Protein AF-A0A3D4HZ38-F1 (afdb_monomer_lite)

Structure (mmCIF, N/CA/C/O backbone):
data_AF-A0A3D4HZ38-F1
#
_entry.id   AF-A0A3D4HZ38-F1
#
loop_
_a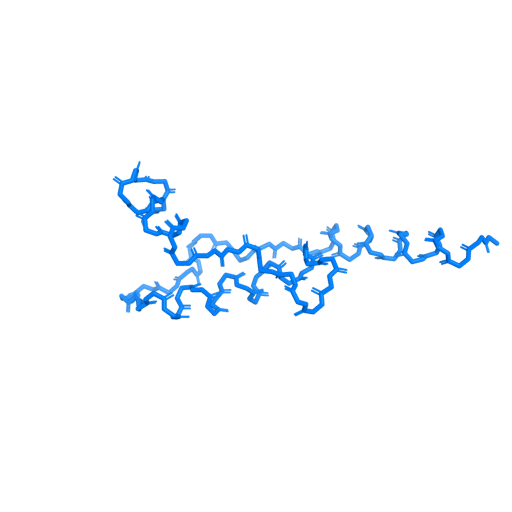tom_site.group_PDB
_atom_site.id
_atom_site.type_symbol
_atom_site.label_atom_id
_atom_site.label_alt_id
_atom_site.label_comp_id
_atom_site.label_asym_id
_atom_site.label_entity_id
_atom_site.label_seq_id
_atom_site.pdbx_PDB_ins_code
_atom_site.Cartn_x
_atom_site.Cartn_y
_atom_site.Cartn_z
_atom_site.occupancy
_atom_site.B_iso_or_equiv
_atom_site.auth_seq_id
_atom_site.auth_comp_id
_atom_site.auth_asym_id
_atom_site.auth_atom_id
_atom_site.pdbx_PDB_model_num
ATOM 1 N N . MET A 1 1 ? -22.964 4.855 22.984 1.00 57.38 1 MET A N 1
ATOM 2 C CA . MET A 1 1 ? -22.054 3.756 22.599 1.00 57.38 1 MET A CA 1
ATOM 3 C C . MET A 1 1 ? -20.641 4.175 22.992 1.00 57.38 1 MET A C 1
ATOM 5 O O . MET A 1 1 ? -20.433 5.359 23.222 1.00 57.38 1 MET A O 1
ATOM 9 N N . SER A 1 2 ? -19.726 3.234 23.239 1.00 81.44 2 SER A N 1
ATOM 10 C CA . SER A 1 2 ? -18.334 3.567 23.596 1.00 81.44 2 SER A CA 1
ATOM 11 C C . SER A 1 2 ? -17.644 4.199 22.386 1.00 81.44 2 SER A C 1
ATOM 13 O O . SER A 1 2 ? -17.813 3.675 21.291 1.00 81.44 2 SER A O 1
ATOM 15 N N . ALA A 1 3 ? -16.846 5.256 22.571 1.00 87.19 3 ALA A N 1
ATOM 16 C CA . ALA A 1 3 ? -16.116 5.925 21.486 1.00 87.19 3 ALA A CA 1
ATOM 17 C C . ALA A 1 3 ? -15.322 4.942 20.598 1.00 87.19 3 ALA A C 1
ATOM 19 O O . ALA A 1 3 ? -15.259 5.108 19.386 1.00 87.19 3 ALA A O 1
ATOM 20 N N . ALA A 1 4 ? -14.797 3.860 21.185 1.00 87.25 4 ALA A N 1
ATOM 21 C CA . ALA A 1 4 ? -14.102 2.807 20.446 1.00 87.25 4 ALA A CA 1
ATOM 22 C C . ALA A 1 4 ? -15.010 2.045 19.460 1.00 87.25 4 ALA A C 1
ATOM 24 O O . ALA A 1 4 ? -14.572 1.674 18.375 1.00 87.25 4 ALA A O 1
ATOM 25 N N . GLN A 1 5 ? -16.277 1.816 19.819 1.00 90.81 5 GLN A N 1
ATOM 26 C CA . GLN A 1 5 ? -17.242 1.137 18.951 1.00 90.81 5 GLN A CA 1
ATOM 27 C C . GLN A 1 5 ? -17.573 1.991 17.725 1.00 90.81 5 GLN A C 1
ATOM 29 O O . GLN A 1 5 ? -17.694 1.460 16.619 1.00 90.81 5 GLN A O 1
ATOM 34 N N . ASP A 1 6 ? -17.694 3.302 17.923 1.00 91.38 6 ASP A N 1
ATOM 35 C CA . ASP A 1 6 ? -17.997 4.245 16.852 1.00 91.38 6 ASP A CA 1
ATOM 36 C C . ASP A 1 6 ? -16.815 4.323 15.869 1.00 91.38 6 ASP A C 1
ATOM 38 O O . ASP A 1 6 ? -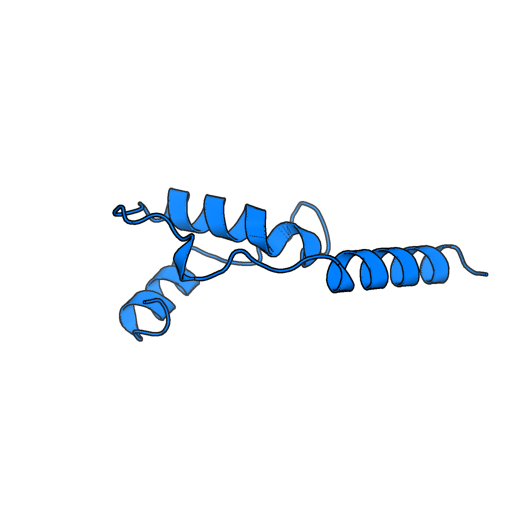17.017 4.157 14.667 1.00 91.38 6 ASP A O 1
ATOM 42 N N . SER A 1 7 ? -15.573 4.402 16.372 1.00 88.38 7 SER A N 1
ATOM 43 C CA . SER A 1 7 ? -14.358 4.375 15.539 1.00 88.38 7 SER A CA 1
ATOM 44 C C . SER A 1 7 ? -14.206 3.086 14.725 1.00 88.38 7 SER A C 1
ATOM 46 O O . SER A 1 7 ? -13.873 3.141 13.543 1.00 88.38 7 SER A O 1
ATOM 48 N N . ILE A 1 8 ? -14.474 1.915 15.320 1.00 90.00 8 ILE A N 1
ATOM 49 C CA . ILE A 1 8 ? -14.410 0.631 14.597 1.00 90.00 8 ILE A CA 1
ATOM 50 C C . ILE A 1 8 ? -15.474 0.575 13.496 1.00 90.00 8 ILE A C 1
ATOM 52 O O . ILE A 1 8 ? -15.211 0.073 12.404 1.00 90.00 8 ILE A O 1
ATOM 56 N N . THR A 1 9 ? -16.672 1.093 13.770 1.00 92.12 9 THR A N 1
ATOM 57 C CA . THR A 1 9 ? -17.777 1.103 12.803 1.00 92.12 9 THR A CA 1
ATOM 58 C C . THR A 1 9 ? -17.471 2.029 11.625 1.00 92.12 9 THR A C 1
ATOM 60 O O . THR A 1 9 ? -17.715 1.662 10.475 1.00 92.12 9 THR A O 1
ATOM 63 N N . GLU A 1 10 ? -16.893 3.200 11.894 1.00 90.12 10 GLU A N 1
ATOM 64 C CA . GLU A 1 10 ? -16.447 4.147 10.870 1.00 90.12 10 GLU A CA 1
ATOM 65 C C . GLU A 1 10 ? -15.313 3.570 10.011 1.00 90.12 10 GLU A C 1
ATOM 67 O O . GLU A 1 10 ? -15.403 3.575 8.783 1.00 90.12 10 GLU A O 1
ATOM 72 N N . TRP A 1 11 ? -14.298 2.971 10.637 1.00 89.06 11 TRP A N 1
ATOM 73 C CA . TRP A 1 11 ? -13.215 2.289 9.926 1.00 89.06 11 TRP A CA 1
ATOM 74 C C . TRP A 1 11 ? -13.728 1.147 9.035 1.00 89.06 11 TRP A C 1
ATOM 76 O O . TRP A 1 11 ? -13.375 1.069 7.857 1.00 89.06 11 TRP A O 1
ATOM 86 N N . ALA A 1 12 ? -14.624 0.299 9.553 1.00 89.06 12 ALA A N 1
ATOM 87 C CA . ALA A 1 12 ? -15.211 -0.802 8.790 1.00 89.06 12 ALA A CA 1
ATOM 88 C C . ALA A 1 12 ? -16.020 -0.310 7.578 1.00 89.06 12 ALA A C 1
ATOM 90 O O . ALA A 1 12 ? -16.002 -0.943 6.519 1.00 89.06 12 ALA A O 1
ATOM 91 N N . LYS A 1 13 ? -16.711 0.829 7.713 1.00 90.50 13 LYS A N 1
ATOM 92 C CA . LYS A 1 13 ? -17.411 1.474 6.600 1.00 90.50 13 LYS A CA 1
ATOM 93 C C . LYS A 1 13 ? -16.424 1.958 5.532 1.00 90.50 13 LYS A C 1
ATOM 95 O O . LYS A 1 13 ? -16.618 1.636 4.362 1.00 90.50 13 LYS A O 1
ATOM 100 N N . ASN A 1 14 ? -15.355 2.647 5.932 1.00 88.06 14 ASN A N 1
ATOM 101 C CA . ASN A 1 14 ? -14.340 3.169 5.011 1.00 88.06 14 ASN A CA 1
ATOM 102 C C . ASN A 1 14 ? -13.643 2.053 4.215 1.00 88.06 14 ASN A C 1
ATOM 104 O O . ASN A 1 14 ? -13.438 2.193 3.013 1.00 88.06 14 ASN A O 1
ATOM 108 N N . ILE A 1 15 ? -13.345 0.913 4.849 1.00 87.44 15 ILE A N 1
ATOM 109 C CA . ILE A 1 15 ? -12.785 -0.252 4.145 1.00 87.44 15 ILE A CA 1
ATOM 110 C C . ILE A 1 15 ? -13.765 -0.819 3.125 1.00 87.44 15 ILE A C 1
ATOM 112 O O . ILE A 1 15 ? -13.358 -1.182 2.028 1.00 87.44 15 ILE A O 1
ATOM 116 N N . LYS A 1 16 ? -15.054 -0.902 3.464 1.00 86.38 16 LYS A N 1
ATOM 117 C CA . LYS A 1 16 ? -16.066 -1.456 2.558 1.00 86.38 16 LYS A CA 1
ATOM 118 C C . LYS A 1 16 ? -16.264 -0.600 1.304 1.00 86.38 16 LYS A C 1
ATOM 120 O O . LYS A 1 16 ? -16.627 -1.132 0.260 1.00 86.38 16 LYS A O 1
ATOM 125 N N . GLU A 1 17 ? -16.079 0.710 1.423 1.00 85.31 17 GLU A N 1
ATOM 126 C CA . GLU A 1 17 ? -16.207 1.660 0.312 1.00 85.31 17 GLU A CA 1
ATOM 127 C C . GLU A 1 17 ? -14.915 1.787 -0.509 1.00 85.31 17 GLU A C 1
ATOM 129 O O . GLU A 1 17 ? -14.960 2.205 -1.667 1.00 85.31 17 GLU A O 1
ATOM 134 N N . SER A 1 18 ? -13.772 1.399 0.056 1.00 80.19 18 SER A N 1
ATOM 135 C CA . SER A 1 18 ? -12.490 1.441 -0.633 1.00 80.19 18 SER A CA 1
ATOM 136 C C . SER A 1 18 ? -12.215 0.161 -1.408 1.00 80.19 18 SER A C 1
ATOM 138 O O . SER A 1 18 ? -12.023 -0.904 -0.827 1.00 80.19 18 SER A O 1
ATOM 140 N N . ASN A 1 19 ? -12.057 0.298 -2.721 1.00 79.12 19 ASN A N 1
ATOM 141 C CA . ASN A 1 19 ? -11.442 -0.732 -3.546 1.00 79.12 19 ASN A CA 1
ATOM 142 C C . ASN A 1 19 ? -10.005 -0.331 -3.899 1.00 79.12 19 ASN A C 1
ATOM 144 O O . ASN A 1 19 ? -9.779 0.822 -4.281 1.00 79.12 19 ASN A O 1
ATOM 148 N N . PRO A 1 20 ? -9.041 -1.268 -3.834 1.00 77.19 20 PRO A N 1
ATOM 149 C CA . PRO A 1 20 ? -7.738 -1.043 -4.438 1.00 77.19 20 PRO A CA 1
ATOM 150 C C . PRO A 1 20 ? -7.893 -0.797 -5.942 1.00 77.19 20 PRO A C 1
ATOM 152 O O . PRO A 1 20 ? -8.865 -1.225 -6.570 1.00 77.19 20 PRO A O 1
ATOM 155 N N . VAL A 1 21 ? -6.924 -0.095 -6.525 1.00 82.81 21 VAL A N 1
ATOM 156 C CA . VAL A 1 21 ? -6.897 0.132 -7.971 1.00 82.81 21 VAL A CA 1
ATOM 157 C C . VAL A 1 21 ? -6.857 -1.202 -8.723 1.00 82.81 21 VAL A C 1
ATOM 159 O O . VAL A 1 21 ? -6.072 -2.091 -8.405 1.00 82.81 21 VAL A O 1
ATOM 162 N N . GLU A 1 22 ? -7.711 -1.315 -9.740 1.00 84.31 22 GLU A N 1
ATOM 163 C CA . GLU A 1 22 ? -7.751 -2.459 -10.652 1.00 84.31 22 GLU A CA 1
ATOM 164 C C . GLU A 1 22 ? -6.384 -2.711 -11.310 1.00 84.31 22 GLU A C 1
ATOM 166 O O . GLU A 1 22 ? -5.691 -1.770 -11.701 1.00 84.31 22 GLU A O 1
ATOM 171 N N . TRP A 1 23 ? -6.019 -3.981 -11.513 1.00 82.06 23 TRP A N 1
ATOM 172 C CA . TRP A 1 23 ? -4.714 -4.369 -12.075 1.00 82.06 23 TRP A CA 1
ATOM 173 C C . TRP A 1 23 ? -4.410 -3.729 -13.436 1.00 82.06 23 TRP A C 1
ATOM 175 O O . TRP A 1 23 ? -3.274 -3.362 -13.714 1.00 82.06 23 TRP A O 1
ATOM 185 N N . ASN A 1 24 ? -5.429 -3.535 -14.273 1.00 84.19 24 ASN A N 1
ATOM 186 C CA . ASN A 1 24 ? -5.300 -2.900 -15.590 1.00 84.19 24 ASN A CA 1
ATOM 187 C C . ASN A 1 24 ? -5.063 -1.379 -15.5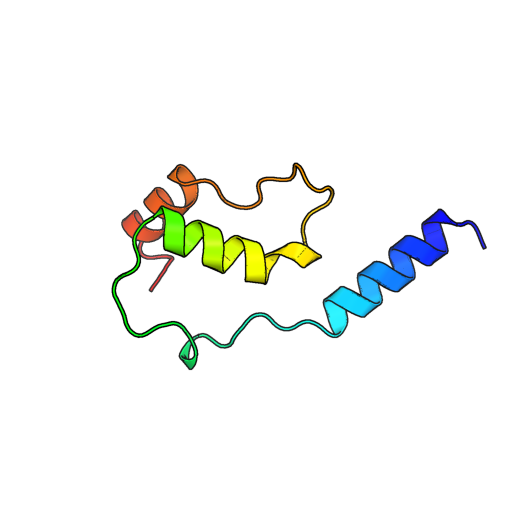41 1.00 84.19 24 ASN A C 1
ATOM 189 O O . ASN A 1 24 ? -4.867 -0.757 -16.580 1.00 84.19 24 ASN A O 1
ATOM 193 N N . ARG A 1 25 ? -5.139 -0.767 -14.357 1.00 85.50 25 ARG A N 1
ATOM 194 C CA . ARG A 1 25 ? -4.832 0.647 -14.115 1.00 85.50 25 ARG A CA 1
ATOM 195 C C . ARG A 1 25 ? -3.464 0.836 -13.468 1.00 85.50 25 ARG A C 1
ATOM 197 O O . ARG A 1 25 ? -3.102 1.971 -13.145 1.00 85.50 25 ARG A O 1
ATOM 204 N N . LEU A 1 26 ? -2.723 -0.250 -13.246 1.00 83.81 26 LEU A N 1
ATOM 205 C CA . LEU A 1 26 ? -1.339 -0.154 -12.818 1.00 83.81 26 LEU A CA 1
ATOM 206 C C . LEU A 1 26 ? -0.492 0.532 -13.902 1.00 83.81 26 LEU A C 1
ATOM 208 O O . LEU A 1 26 ? -0.802 0.419 -15.088 1.00 83.81 26 LEU A O 1
ATOM 212 N N . PRO A 1 27 ? 0.568 1.261 -13.517 1.00 83.62 27 PRO A N 1
ATOM 213 C CA . PRO A 1 27 ? 1.431 1.924 -14.484 1.00 83.62 27 PRO A CA 1
ATOM 214 C C . PRO A 1 27 ? 2.101 0.913 -15.423 1.00 83.62 27 PRO A C 1
ATOM 216 O O . PRO A 1 27 ? 2.757 -0.015 -14.961 1.00 83.62 27 PRO A O 1
ATOM 219 N N . GLU A 1 28 ? 2.026 1.141 -16.735 1.00 83.06 28 GLU A N 1
ATOM 220 C CA . GLU A 1 28 ? 2.741 0.350 -17.754 1.00 83.06 28 GLU A CA 1
ATOM 221 C C . GLU A 1 28 ? 4.203 0.816 -17.924 1.00 83.06 28 GLU A C 1
ATOM 223 O O . GLU A 1 28 ? 4.724 0.948 -19.032 1.00 83.06 28 GLU A O 1
ATOM 228 N N . ILE A 1 29 ? 4.872 1.137 -16.815 1.00 84.94 29 ILE A N 1
ATOM 229 C CA . ILE A 1 29 ? 6.270 1.577 -16.791 1.00 84.94 29 ILE A CA 1
ATOM 230 C C . ILE A 1 29 ? 7.040 0.804 -15.729 1.00 84.94 29 ILE A C 1
ATOM 232 O O . ILE A 1 29 ? 6.489 0.415 -14.701 1.00 84.94 29 ILE A O 1
ATOM 236 N N . TYR A 1 30 ? 8.342 0.631 -15.949 1.00 81.56 30 TYR A N 1
ATOM 237 C CA . TYR A 1 30 ? 9.215 0.080 -14.922 1.00 81.56 30 TYR A CA 1
ATOM 238 C C . TYR A 1 30 ? 9.286 1.037 -13.735 1.00 81.56 30 TYR A C 1
ATOM 240 O O . TYR A 1 30 ? 9.674 2.198 -13.885 1.00 81.56 30 TYR A O 1
ATOM 248 N N . LEU A 1 31 ? 8.921 0.529 -12.562 1.00 84.25 31 LEU A N 1
ATOM 249 C CA . LEU A 1 31 ? 9.032 1.249 -11.305 1.00 84.25 31 LEU A CA 1
ATOM 250 C C . LEU A 1 31 ? 10.268 0.782 -10.539 1.00 84.25 31 LEU A C 1
ATOM 252 O O . LEU A 1 31 ? 10.573 -0.409 -10.472 1.00 84.25 31 LEU A O 1
ATOM 256 N N . TYR A 1 32 ? 10.957 1.730 -9.917 1.00 88.69 32 TYR A N 1
ATOM 257 C CA . TYR A 1 32 ? 11.970 1.426 -8.916 1.00 88.69 32 TYR A CA 1
ATOM 258 C C . TYR A 1 32 ? 11.319 0.942 -7.611 1.00 88.69 32 TYR A C 1
ATOM 260 O O . TYR A 1 32 ? 10.137 1.167 -7.350 1.00 88.69 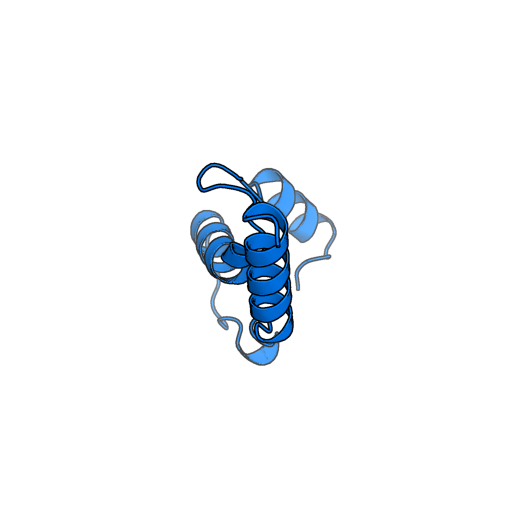32 TYR A O 1
ATOM 268 N N . MET A 1 33 ? 12.102 0.269 -6.765 1.00 87.62 33 MET A N 1
ATOM 269 C CA . MET A 1 33 ? 11.634 -0.320 -5.502 1.00 87.62 33 MET A CA 1
ATOM 270 C C . MET A 1 33 ? 10.907 0.688 -4.597 1.00 87.62 33 MET A C 1
ATOM 272 O O . MET A 1 33 ? 9.850 0.399 -4.045 1.00 87.62 33 MET A O 1
ATOM 276 N N . ASP A 1 34 ? 11.466 1.886 -4.458 1.00 89.69 34 ASP A N 1
ATOM 277 C CA . ASP A 1 34 ? 10.897 2.991 -3.686 1.00 89.69 34 ASP A CA 1
ATOM 278 C C . ASP A 1 34 ? 9.569 3.491 -4.273 1.00 89.69 34 ASP A C 1
ATOM 280 O O . ASP A 1 34 ? 8.645 3.821 -3.527 1.00 89.69 34 ASP A O 1
ATOM 284 N N . GLN A 1 35 ? 9.434 3.486 -5.600 1.00 90.06 35 GLN A N 1
ATOM 285 C CA . GLN A 1 35 ? 8.200 3.846 -6.295 1.00 90.06 35 GLN A CA 1
ATOM 286 C C . GLN A 1 35 ? 7.108 2.793 -6.089 1.00 90.06 35 GLN A C 1
ATOM 288 O O . GLN A 1 35 ? 5.964 3.161 -5.827 1.00 90.06 35 GLN A O 1
ATOM 293 N N . VAL A 1 36 ? 7.457 1.501 -6.135 1.00 87.69 36 VAL A N 1
ATOM 294 C CA . VAL A 1 36 ? 6.528 0.403 -5.818 1.00 87.69 36 VAL A CA 1
ATOM 295 C C . VAL A 1 36 ? 6.039 0.523 -4.377 1.00 87.69 36 VAL A C 1
ATOM 297 O O . VAL A 1 36 ? 4.835 0.500 -4.136 1.00 87.69 36 VAL A O 1
ATOM 300 N N . LEU A 1 37 ? 6.946 0.728 -3.420 1.00 89.38 37 LEU A N 1
ATOM 301 C CA . LEU A 1 37 ? 6.582 0.904 -2.011 1.00 89.38 37 LEU A CA 1
ATOM 302 C C . LEU A 1 37 ? 5.694 2.130 -1.802 1.00 89.38 37 LEU A C 1
ATOM 304 O O . LEU A 1 37 ? 4.659 2.042 -1.148 1.00 89.38 37 LEU A O 1
ATOM 308 N N . THR A 1 38 ? 6.051 3.261 -2.411 1.00 89.25 38 THR A N 1
ATOM 309 C CA . THR A 1 38 ? 5.254 4.493 -2.337 1.00 89.25 38 THR A CA 1
ATOM 310 C C . THR A 1 38 ? 3.860 4.292 -2.925 1.00 89.25 38 THR A C 1
ATOM 312 O O . THR A 1 38 ? 2.876 4.771 -2.360 1.00 89.25 38 THR A O 1
ATOM 315 N N . TYR A 1 39 ? 3.757 3.596 -4.058 1.00 88.75 39 TYR A N 1
ATOM 316 C CA . TYR A 1 39 ? 2.481 3.300 -4.695 1.00 88.75 39 TYR A CA 1
ATOM 317 C C . TYR A 1 39 ? 1.617 2.398 -3.810 1.00 88.75 39 TYR A C 1
ATOM 319 O O . TYR A 1 39 ? 0.472 2.739 -3.521 1.00 88.75 39 TYR A O 1
ATOM 327 N N . MET A 1 40 ? 2.177 1.287 -3.329 1.00 87.38 40 MET A N 1
ATOM 328 C CA . MET A 1 40 ? 1.440 0.324 -2.515 1.00 87.38 40 MET A CA 1
ATOM 329 C C . MET A 1 40 ? 1.035 0.896 -1.155 1.00 87.38 40 MET A C 1
ATOM 331 O O . MET A 1 40 ? -0.091 0.663 -0.732 1.00 87.38 40 MET A O 1
ATOM 335 N N . ASN A 1 41 ? 1.874 1.710 -0.507 1.00 87.94 41 ASN A N 1
ATOM 336 C CA . ASN A 1 41 ? 1.502 2.378 0.746 1.00 87.94 41 ASN A CA 1
ATOM 337 C C . ASN A 1 41 ? 0.293 3.305 0.553 1.00 87.94 41 ASN A C 1
ATOM 339 O O . ASN A 1 41 ? -0.628 3.290 1.359 1.00 87.94 41 ASN A O 1
ATOM 343 N N . LYS A 1 42 ? 0.220 4.043 -0.564 1.00 86.38 42 LYS A N 1
ATOM 344 C CA . LYS A 1 42 ? -0.963 4.867 -0.873 1.00 86.38 42 LYS A CA 1
ATOM 345 C C . LYS A 1 42 ? -2.228 4.030 -1.064 1.00 86.38 42 LYS A C 1
ATOM 347 O O . LYS A 1 42 ? -3.293 4.448 -0.628 1.00 86.38 42 LYS A O 1
ATOM 352 N N . GLN A 1 43 ? -2.115 2.874 -1.719 1.00 85.62 43 GLN A N 1
ATOM 353 C CA . GLN A 1 43 ? -3.247 1.964 -1.932 1.00 85.62 43 GLN A CA 1
ATOM 354 C C . GLN A 1 43 ? -3.698 1.286 -0.634 1.00 85.62 43 GLN A C 1
ATOM 356 O O . GLN A 1 43 ? -4.883 1.021 -0.452 1.00 85.62 43 GLN A O 1
ATOM 361 N N . LEU A 1 44 ? -2.755 0.988 0.261 1.00 86.12 44 LEU A N 1
ATOM 362 C CA . LEU A 1 44 ? -2.994 0.193 1.460 1.00 86.12 44 LEU A CA 1
ATOM 363 C C . LEU A 1 44 ? -3.169 1.024 2.736 1.00 86.12 44 LEU A C 1
ATOM 365 O O . LEU A 1 44 ? -3.391 0.441 3.792 1.00 86.12 44 LEU A O 1
ATOM 369 N N . HIS A 1 45 ? -3.125 2.354 2.650 1.00 84.62 45 HIS A N 1
ATOM 370 C CA . HIS A 1 45 ? -3.187 3.259 3.802 1.00 84.62 45 HIS A CA 1
ATOM 371 C C . HIS A 1 45 ? -4.361 2.971 4.758 1.00 84.62 45 HIS A C 1
ATOM 373 O O . HIS A 1 45 ? -4.218 3.046 5.971 1.00 84.62 45 HIS A O 1
ATOM 379 N N . LEU A 1 46 ? -5.518 2.544 4.241 1.00 84.75 46 LEU A N 1
ATOM 380 C CA . LEU A 1 46 ? -6.690 2.202 5.066 1.00 84.75 46 LEU A CA 1
ATOM 381 C C . LEU A 1 46 ? -6.512 0.951 5.946 1.00 84.75 46 LEU A C 1
ATOM 383 O O . LEU A 1 46 ? -7.301 0.722 6.866 1.00 84.75 46 LEU A O 1
ATOM 387 N N . PHE A 1 47 ? -5.500 0.135 5.657 1.00 84.94 47 PHE A N 1
ATOM 388 C CA . PHE A 1 47 ? -5.140 -1.054 6.427 1.00 84.94 47 PHE A CA 1
ATOM 389 C C . PHE A 1 47 ? -4.037 -0.777 7.459 1.00 84.94 47 PHE A C 1
ATOM 391 O O . PHE A 1 47 ? -3.682 -1.678 8.224 1.00 84.94 47 PHE A O 1
ATOM 398 N N . GLU A 1 48 ? -3.497 0.443 7.503 1.00 85.50 48 GLU A N 1
ATOM 399 C CA . GLU A 1 48 ? -2.543 0.862 8.526 1.00 85.50 48 GLU A CA 1
ATOM 400 C C . GLU A 1 48 ? -3.263 1.001 9.873 1.00 85.50 48 GLU A C 1
ATOM 402 O O . GLU A 1 48 ? -4.389 1.494 9.959 1.00 85.50 48 GLU A O 1
ATOM 407 N N . ARG A 1 49 ? -2.629 0.520 10.948 1.00 79.12 49 ARG A N 1
ATOM 408 C CA . ARG A 1 49 ? -3.170 0.662 12.310 1.00 79.12 49 ARG A CA 1
ATOM 409 C C . ARG A 1 49 ? -2.801 2.005 12.930 1.00 79.12 49 ARG A C 1
ATOM 411 O O . ARG A 1 49 ? -3.550 2.521 13.754 1.00 79.12 49 ARG A O 1
ATOM 418 N N . ASP A 1 50 ? -1.649 2.534 12.540 1.00 80.88 50 ASP A N 1
ATOM 4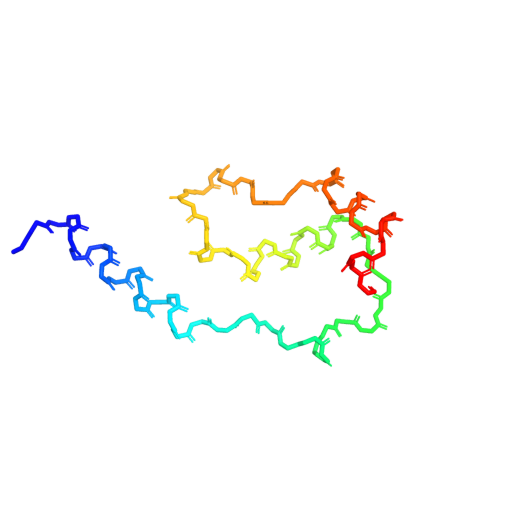19 C CA . ASP A 1 50 ? -1.098 3.821 12.939 1.00 80.88 50 ASP A CA 1
ATOM 420 C C . ASP A 1 50 ? -0.149 4.347 11.845 1.00 80.88 50 ASP A C 1
ATOM 422 O O . ASP A 1 50 ? 0.253 3.600 10.952 1.00 80.88 50 ASP A O 1
ATOM 426 N N . GLU A 1 51 ? 0.244 5.621 11.936 1.00 74.38 51 GLU A N 1
ATOM 427 C CA . GLU A 1 51 ? 1.132 6.290 10.965 1.00 74.38 51 GLU A CA 1
ATOM 428 C C . GLU A 1 51 ? 2.540 5.668 10.866 1.00 74.38 51 GLU A C 1
ATOM 430 O O . GLU A 1 51 ? 3.282 5.954 9.929 1.00 74.38 51 GLU A O 1
ATOM 435 N N . ASN A 1 52 ? 2.928 4.818 11.823 1.00 76.19 52 ASN A N 1
ATOM 436 C CA . ASN A 1 52 ? 4.226 4.144 11.841 1.00 76.19 52 ASN A CA 1
ATOM 437 C C . ASN A 1 52 ? 4.145 2.706 11.302 1.00 76.19 52 ASN A C 1
ATOM 439 O O . ASN A 1 52 ? 5.154 1.993 11.271 1.00 76.19 52 ASN A O 1
ATOM 443 N N . THR A 1 53 ? 2.959 2.254 10.894 1.00 80.38 53 THR A N 1
ATOM 444 C CA . THR A 1 53 ? 2.740 0.886 10.437 1.00 80.38 53 THR A CA 1
ATOM 445 C C . THR A 1 53 ? 3.339 0.703 9.046 1.00 80.38 53 THR A C 1
ATOM 447 O O . THR A 1 53 ? 2.796 1.150 8.044 1.00 80.38 53 THR A O 1
ATOM 450 N N . CYS A 1 54 ? 4.452 -0.023 8.962 1.00 81.19 54 CYS A N 1
ATOM 451 C CA . CYS A 1 54 ? 5.013 -0.446 7.682 1.00 81.19 54 CYS A CA 1
ATOM 452 C C . CYS A 1 54 ? 4.305 -1.723 7.197 1.00 81.19 54 CYS A C 1
ATOM 454 O O . CYS A 1 54 ? 4.601 -2.818 7.675 1.00 81.19 54 CYS A O 1
ATOM 456 N N . LEU A 1 55 ? 3.363 -1.588 6.256 1.00 86.00 55 LEU A N 1
ATOM 457 C CA . LEU A 1 55 ? 2.614 -2.727 5.701 1.00 86.00 55 LEU A CA 1
ATOM 458 C C . LEU A 1 55 ? 3.439 -3.581 4.732 1.00 86.00 55 LEU A C 1
ATOM 460 O O . LEU A 1 55 ? 3.259 -4.797 4.662 1.00 86.00 55 LEU A O 1
ATOM 464 N N . LEU A 1 56 ? 4.344 -2.953 3.981 1.00 88.62 56 LEU A N 1
ATOM 465 C CA . LEU A 1 56 ? 5.212 -3.615 3.013 1.00 88.62 56 LEU A CA 1
ATOM 466 C C . LEU A 1 56 ? 6.646 -3.125 3.168 1.00 88.62 56 LEU A C 1
ATOM 468 O O . LEU A 1 56 ? 6.913 -1.927 3.199 1.00 88.62 56 LEU A O 1
ATOM 472 N N . SER A 1 57 ? 7.579 -4.074 3.207 1.00 90.56 57 SER A N 1
ATOM 473 C CA . SER A 1 57 ? 9.014 -3.791 3.212 1.00 90.56 57 SER A CA 1
ATOM 474 C C . SER A 1 57 ? 9.644 -4.088 1.854 1.00 90.56 57 SER A C 1
ATOM 476 O O . SER A 1 57 ? 9.165 -4.938 1.100 1.00 90.56 57 SER A O 1
ATOM 478 N N . SER A 1 58 ? 10.791 -3.468 1.568 1.00 90.25 58 SER A N 1
ATOM 479 C CA . SER A 1 58 ? 11.560 -3.738 0.345 1.00 90.25 58 SER A CA 1
ATOM 480 C C . SER A 1 58 ? 11.930 -5.219 0.202 1.00 90.25 58 SER A C 1
ATOM 482 O O . SER A 1 58 ? 11.970 -5.750 -0.904 1.00 90.25 58 SER A O 1
ATOM 484 N N . SER A 1 59 ? 12.177 -5.919 1.318 1.00 92.31 59 SER A N 1
ATOM 485 C CA . SER A 1 59 ? 12.461 -7.358 1.296 1.00 92.31 59 SER A CA 1
ATOM 486 C C . SER A 1 59 ? 11.252 -8.185 0.864 1.00 92.31 59 SER A C 1
ATOM 488 O O . SER A 1 59 ? 11.425 -9.165 0.147 1.00 92.31 59 SER A O 1
ATOM 490 N N . MET A 1 60 ? 10.040 -7.810 1.283 1.00 91.38 60 MET A N 1
ATOM 491 C CA . MET A 1 60 ? 8.818 -8.514 0.883 1.00 91.38 60 MET A CA 1
ATOM 492 C C . MET A 1 60 ? 8.568 -8.350 -0.611 1.00 91.38 60 MET A C 1
ATOM 494 O O . MET A 1 60 ? 8.362 -9.346 -1.293 1.00 91.38 60 MET A O 1
ATOM 498 N N . ILE A 1 61 ? 8.690 -7.123 -1.130 1.00 88.75 61 ILE A N 1
ATOM 499 C CA . ILE A 1 61 ? 8.573 -6.860 -2.570 1.00 88.75 61 ILE A CA 1
ATOM 500 C C . ILE A 1 61 ? 9.600 -7.680 -3.355 1.00 88.75 61 ILE A C 1
ATOM 502 O O . ILE A 1 61 ? 9.242 -8.360 -4.312 1.00 88.75 61 ILE A O 1
ATOM 506 N N . ASN A 1 62 ? 10.859 -7.695 -2.910 1.00 88.44 62 ASN A N 1
ATOM 507 C CA . ASN A 1 62 ? 11.898 -8.517 -3.532 1.00 88.44 62 ASN A CA 1
ATOM 508 C C . ASN A 1 62 ? 11.538 -10.007 -3.562 1.00 88.44 62 ASN A C 1
ATOM 510 O O . ASN A 1 62 ? 11.774 -10.663 -4.574 1.00 88.44 62 ASN A O 1
ATOM 514 N N . ASN A 1 63 ? 10.995 -10.545 -2.470 1.00 92.12 63 ASN A N 1
ATOM 515 C CA . ASN A 1 63 ? 10.585 -11.945 -2.409 1.00 92.12 63 ASN A CA 1
ATOM 516 C C . ASN A 1 63 ? 9.405 -12.212 -3.352 1.00 92.12 63 ASN A C 1
ATOM 518 O O . ASN A 1 63 ? 9.452 -13.168 -4.113 1.00 92.12 63 ASN A O 1
ATOM 522 N N . TYR A 1 64 ? 8.406 -11.329 -3.396 1.00 88.94 64 TYR A N 1
ATOM 523 C CA . TYR A 1 64 ? 7.259 -11.494 -4.288 1.00 88.94 64 TYR A CA 1
ATOM 524 C C . TYR A 1 64 ? 7.619 -11.422 -5.772 1.00 88.94 64 TYR A C 1
ATOM 526 O O . TYR A 1 64 ? 7.056 -12.174 -6.560 1.00 88.94 64 TYR A O 1
ATOM 534 N N . VAL A 1 65 ? 8.568 -10.562 -6.155 1.00 85.00 65 VAL A N 1
ATOM 535 C CA . VAL A 1 65 ? 9.085 -10.514 -7.532 1.00 85.00 65 VAL A CA 1
ATOM 536 C C . VAL A 1 65 ? 9.862 -11.790 -7.861 1.00 85.00 65 VAL A C 1
ATOM 538 O O . VAL A 1 65 ? 9.661 -12.374 -8.921 1.00 85.00 65 VAL A O 1
ATOM 541 N N . LYS A 1 66 ? 10.727 -12.258 -6.951 1.00 87.31 66 LYS A N 1
ATOM 542 C CA . LYS A 1 66 ? 11.493 -13.503 -7.143 1.00 87.31 66 LYS A CA 1
ATOM 543 C C . LYS A 1 66 ? 10.594 -14.734 -7.258 1.00 87.31 66 LYS A C 1
ATOM 545 O O . LYS A 1 66 ? 10.889 -15.611 -8.064 1.00 87.31 66 LYS A O 1
ATOM 550 N N . ASP A 1 67 ? 9.514 -14.768 -6.486 1.00 91.38 67 ASP A N 1
ATOM 551 C CA . ASP A 1 67 ? 8.563 -15.879 -6.442 1.00 91.38 67 ASP A CA 1
ATOM 552 C C . ASP A 1 67 ? 7.463 -15.762 -7.518 1.00 91.38 67 ASP A C 1
ATOM 554 O O . ASP A 1 67 ? 6.591 -16.626 -7.600 1.00 91.38 67 ASP A O 1
ATOM 558 N N . GLY A 1 68 ? 7.484 -14.708 -8.347 1.00 83.00 68 GLY A N 1
ATOM 559 C CA . GLY A 1 68 ? 6.508 -14.483 -9.421 1.00 83.00 68 GLY A CA 1
ATOM 560 C C . GLY A 1 68 ? 5.082 -14.199 -8.932 1.00 83.00 68 GLY A C 1
ATOM 561 O O . GLY A 1 68 ? 4.120 -14.449 -9.653 1.00 83.00 68 GLY A O 1
ATOM 562 N N . VAL A 1 69 ? 4.934 -13.722 -7.692 1.00 82.81 69 VAL A N 1
ATOM 563 C CA . VAL A 1 69 ? 3.641 -13.392 -7.065 1.00 82.81 69 VAL A CA 1
ATOM 564 C C . VAL A 1 69 ? 3.147 -12.013 -7.502 1.00 82.81 69 VAL A C 1
ATOM 566 O O . VAL A 1 69 ? 1.941 -11.780 -7.568 1.00 82.81 69 VAL A O 1
ATOM 569 N N . LEU A 1 70 ? 4.075 -11.099 -7.793 1.00 72.69 70 LEU A N 1
ATOM 570 C CA . LEU A 1 70 ? 3.762 -9.827 -8.435 1.00 72.69 70 LEU A CA 1
ATOM 571 C C . LEU A 1 70 ? 3.958 -9.975 -9.955 1.00 72.69 70 LEU A C 1
ATOM 573 O O . LEU A 1 70 ? 5.008 -10.491 -10.350 1.00 72.69 70 LEU A O 1
ATOM 577 N N . PRO A 1 71 ? 2.959 -9.582 -10.771 1.00 65.81 71 PRO A N 1
ATOM 578 C CA . PRO A 1 71 ? 3.022 -9.664 -12.230 1.00 65.81 71 PRO A CA 1
ATOM 579 C C . PRO A 1 71 ? 4.044 -8.700 -12.845 1.00 65.81 71 PRO A C 1
ATOM 581 O O . PRO A 1 71 ? 4.379 -7.679 -12.197 1.00 65.81 71 PRO A O 1
#

Sequence (71 aa):
MSAAQDSITEWAKNIKESNPVEWNRLPEIYLYMDQVLTYMNKQLHLFERDENTCLLSSSMINNYVKDGVLP

Foldseek 3Di:
DPPVVVVVVVLVVVVVPQDADDPVPPDPDDDDLVRVQVNVCVRCVSVAPDPPDRPDDSVNVVVCVVVVVDD

Secondary structure (DSSP, 8-state):
--HHHHHHHHHHHHHHHPPPPPGGGS-SSPPPHHHHHHHHHHHHGGG-SSTT-----HHHHHHHHHTT---

Radius of gyra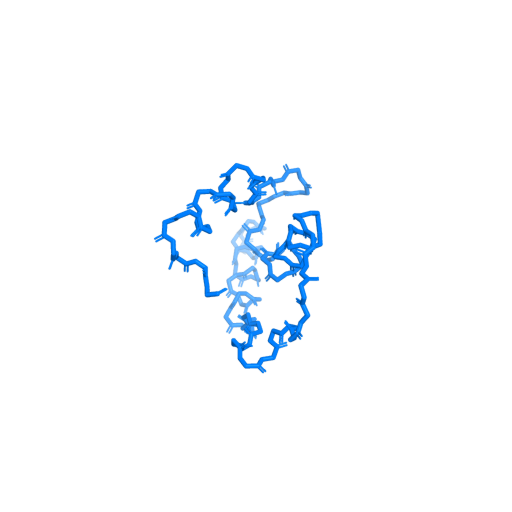tion: 15.22 Å; chains: 1; bounding box: 34×22×41 Å

pLDDT: mean 85.22, std 5.89, range [57.38, 92.31]